Protein AF-A0A356NT60-F1 (afdb_monomer)

Sequence (152 aa):
HPDNYIPANPMQTPAHIVPEWYFLPFYAILRAVPDKLGGVLLMFSAILVLFILPWLDRSPIRSARFRPVFRIFFWLLFVDCIALGYLGAKPAEGIYVVLSRVTTAWYFMHFLIILPLLSVFETTKPLPKSISEPVLSARSHNAGVGQMAPAE

Solvent-accessible surface area (backbone atoms only — not comparable to full-atom values): 8899 Å² total; per-residue (Å²): 114,79,72,75,80,52,82,91,52,97,93,58,81,68,94,82,74,65,76,60,73,91,49,13,35,47,51,19,38,26,67,37,39,101,40,80,65,61,7,52,50,48,32,53,45,68,56,54,53,64,75,50,37,77,75,34,45,69,44,93,68,86,55,59,87,40,27,70,66,59,45,52,55,51,52,52,49,54,52,39,50,51,49,29,28,57,45,31,72,44,69,90,50,77,69,46,32,56,51,27,39,53,43,42,50,48,57,51,41,44,56,75,46,45,36,40,50,45,40,72,69,62,79,66,53,86,76,74,95,47,89,59,52,70,55,51,52,51,50,53,53,53,54,56,57,67,72,67,63,80,87,128

Foldseek 3Di:
DVCVVPDDDPVDDDPQDADDLVCQLLLLQLLLDPDNVNSVVLSVVLVVLVVCQVVQAPAPDPDCVFFVVLVVLVVVLVVLSVLSSVLSSDDCDDPSSVSSNVSSVSSCCSRNPVNNVSSPPTDTHDDDPDPCVVVVVVVVVVVVVVVPDDDD

pLDDT: mean 90.91, std 10.76, range [44.53, 98.44]

Nearest PDB structures (foldseek):
  8ugj-assembly1_3P  TM=9.730E-01  e=1.002E-09  Sus scrofa
  1ezv-assembly1_C-1  TM=9.252E-01  e=5.606E-10  Saccharomyces cerevisiae
  3cwb-assembly1_C  TM=9.853E-01  e=2.210E-09  Gallus gallus
  7r3v-assembly1_C  TM=9.704E-01  e=4.163E-09  Bos taurus
  7rja-assembly1_K  TM=9.154E-01  e=1.989E-09  Candida albicans SC5314

Structure (mmCIF, N/CA/C/O backbone):
data_AF-A0A356NT60-F1
#
_entry.id   AF-A0A356NT60-F1
#
loop_
_atom_site.group_PDB
_atom_site.id
_atom_site.type_symbol
_atom_site.label_atom_id
_atom_site.label_alt_id
_atom_site.label_comp_id
_atom_site.label_asym_id
_atom_site.label_entity_id
_atom_site.label_seq_id
_atom_site.pdbx_PDB_ins_code
_atom_site.Cartn_x
_atom_site.Cartn_y
_atom_site.Cartn_z
_atom_site.occupancy
_atom_site.B_iso_or_equiv
_atom_site.auth_seq_id
_atom_site.auth_comp_id
_atom_site.auth_asym_id
_atom_site.auth_atom_id
_atom_site.pdbx_PDB_model_num
ATOM 1 N N . HIS A 1 1 ? 20.390 -6.789 -5.438 1.00 81.06 1 HIS A N 1
ATOM 2 C CA . HIS A 1 1 ? 20.239 -6.847 -6.904 1.00 81.06 1 HIS A CA 1
ATOM 3 C C . HIS A 1 1 ? 21.580 -7.266 -7.502 1.00 81.06 1 HIS A C 1
ATOM 5 O O . HIS A 1 1 ? 22.549 -6.583 -7.186 1.00 81.06 1 HIS A O 1
ATOM 11 N N . PRO A 1 2 ? 21.686 -8.368 -8.274 1.00 90.81 2 PRO A N 1
ATOM 12 C CA . PRO A 1 2 ? 22.962 -8.826 -8.843 1.00 90.81 2 PRO A CA 1
ATOM 13 C C . PRO A 1 2 ? 23.668 -7.760 -9.689 1.00 90.81 2 PRO A C 1
ATOM 15 O O . PRO A 1 2 ? 24.877 -7.596 -9.574 1.00 90.81 2 PRO A O 1
ATOM 18 N N . ASP A 1 3 ? 22.901 -6.961 -10.435 1.00 89.31 3 ASP A N 1
ATOM 19 C CA . ASP A 1 3 ? 23.448 -5.872 -11.260 1.00 89.31 3 ASP A CA 1
ATOM 20 C C . ASP A 1 3 ? 24.209 -4.810 -10.451 1.00 89.31 3 ASP A C 1
ATOM 22 O O . ASP A 1 3 ? 25.040 -4.106 -11.010 1.00 89.31 3 ASP A O 1
ATOM 26 N N . ASN A 1 4 ? 23.998 -4.724 -9.131 1.00 93.69 4 ASN A N 1
ATOM 27 C CA . ASN A 1 4 ? 24.715 -3.778 -8.273 1.00 93.69 4 ASN A CA 1
ATOM 28 C C . ASN A 1 4 ? 26.149 -4.233 -7.921 1.00 93.69 4 ASN A C 1
ATOM 30 O O . ASN A 1 4 ? 26.869 -3.508 -7.242 1.00 93.69 4 ASN A O 1
ATOM 34 N N . TYR A 1 5 ? 26.565 -5.431 -8.356 1.00 93.62 5 TYR A N 1
ATOM 35 C CA . TYR A 1 5 ? 27.968 -5.872 -8.320 1.00 93.62 5 TYR A CA 1
ATOM 36 C C . TYR A 1 5 ? 28.763 -5.433 -9.563 1.00 93.62 5 TYR A C 1
ATOM 38 O O . TYR A 1 5 ? 29.973 -5.646 -9.620 1.00 93.62 5 TYR A O 1
ATOM 46 N N . ILE A 1 6 ? 28.104 -4.830 -10.556 1.00 93.00 6 ILE A N 1
ATOM 47 C CA . ILE A 1 6 ? 28.730 -4.285 -11.764 1.00 93.00 6 ILE A CA 1
ATOM 48 C C . ILE A 1 6 ? 28.949 -2.775 -11.550 1.00 93.00 6 ILE A C 1
ATOM 50 O O . ILE A 1 6 ? 28.048 -2.108 -11.038 1.00 93.00 6 ILE A O 1
ATOM 54 N N . PRO A 1 7 ? 30.112 -2.200 -11.921 1.00 95.50 7 PRO A N 1
ATOM 55 C CA . PRO A 1 7 ? 30.325 -0.755 -11.841 1.00 95.50 7 PRO A CA 1
ATOM 56 C C . PRO A 1 7 ? 29.285 0.040 -12.644 1.00 95.50 7 PRO A C 1
ATOM 58 O O . PRO A 1 7 ? 28.863 -0.377 -13.722 1.00 95.50 7 PRO A O 1
ATOM 61 N N . ALA A 1 8 ? 28.899 1.210 -12.133 1.00 94.81 8 ALA A N 1
ATOM 62 C CA . ALA A 1 8 ? 27.892 2.058 -12.764 1.00 94.81 8 ALA A CA 1
ATOM 63 C C . ALA A 1 8 ? 28.310 2.509 -14.176 1.00 94.81 8 ALA A C 1
ATOM 65 O O . ALA A 1 8 ? 29.432 2.970 -14.387 1.00 94.81 8 ALA A O 1
ATOM 66 N N . ASN A 1 9 ? 27.375 2.436 -15.128 1.00 95.94 9 ASN A N 1
ATOM 67 C CA . ASN A 1 9 ? 27.557 2.904 -16.500 1.00 95.94 9 ASN A CA 1
ATOM 68 C C . ASN A 1 9 ? 26.449 3.916 -16.862 1.00 95.94 9 ASN A C 1
ATOM 70 O O . ASN A 1 9 ? 25.293 3.517 -16.992 1.00 95.94 9 ASN A O 1
ATOM 74 N N . PRO A 1 10 ? 26.760 5.212 -17.060 1.00 96.19 10 PRO A N 1
ATOM 75 C CA . PRO A 1 10 ? 25.746 6.227 -17.359 1.00 96.19 10 PRO A CA 1
ATOM 76 C C . PRO A 1 10 ? 25.122 6.086 -18.757 1.00 96.19 10 PRO A C 1
ATOM 78 O O . PRO A 1 10 ? 24.070 6.665 -19.010 1.00 96.19 10 PRO A O 1
ATOM 81 N N . MET A 1 11 ? 25.747 5.325 -19.662 1.00 96.12 11 MET A N 1
ATOM 82 C CA . MET A 1 11 ? 25.277 5.131 -21.039 1.00 96.12 11 MET A CA 1
ATOM 83 C C . MET A 1 11 ? 24.436 3.858 -21.217 1.00 96.12 11 MET A C 1
ATOM 85 O O . MET A 1 11 ? 23.985 3.582 -22.328 1.00 96.12 11 MET A O 1
ATOM 89 N N . GLN A 1 12 ? 24.239 3.061 -20.161 1.00 94.69 12 GLN A N 1
ATOM 90 C CA . GLN A 1 12 ? 23.557 1.771 -20.252 1.00 94.69 12 GLN A CA 1
ATOM 91 C C . GLN A 1 12 ? 22.690 1.498 -19.022 1.00 94.69 12 GLN A C 1
ATOM 93 O O . GLN A 1 12 ? 23.178 1.448 -17.897 1.00 94.69 12 GLN A O 1
ATOM 98 N N . THR A 1 13 ? 21.401 1.242 -19.246 1.00 92.44 13 THR A N 1
ATOM 99 C CA . THR A 1 13 ? 20.487 0.760 -18.203 1.00 92.44 13 THR A CA 1
ATOM 100 C C . THR A 1 13 ? 20.368 -0.765 -18.285 1.00 92.44 13 THR A C 1
ATOM 102 O O . THR A 1 13 ? 20.108 -1.280 -19.376 1.00 92.44 13 THR A O 1
ATOM 105 N N . PRO A 1 14 ? 20.543 -1.511 -17.178 1.00 91.69 14 PRO A N 1
ATOM 106 C CA . PRO A 1 14 ? 20.330 -2.956 -17.173 1.00 91.69 14 PRO A CA 1
ATOM 107 C C . PRO A 1 14 ? 18.890 -3.339 -17.546 1.00 91.69 14 PRO A C 1
ATOM 109 O O . PRO A 1 14 ? 17.936 -2.679 -17.136 1.00 91.69 14 PRO A O 1
ATOM 112 N N . ALA A 1 15 ? 18.720 -4.432 -18.295 1.00 88.88 15 ALA A N 1
ATOM 113 C CA . ALA A 1 15 ? 17.407 -4.868 -18.786 1.00 88.88 15 ALA A CA 1
ATOM 114 C C . ALA A 1 15 ? 16.457 -5.343 -17.669 1.00 88.88 15 ALA A C 1
ATOM 116 O O . ALA A 1 15 ? 15.242 -5.216 -17.793 1.00 88.88 15 ALA A O 1
ATOM 117 N N . HIS A 1 16 ? 17.003 -5.875 -16.573 1.00 87.00 16 HIS A N 1
ATOM 118 C CA . HIS A 1 16 ? 16.242 -6.374 -15.425 1.00 87.00 16 HIS A CA 1
ATOM 119 C C . HIS A 1 16 ? 16.303 -5.418 -14.232 1.00 87.00 16 HIS A C 1
ATOM 121 O O . HIS A 1 16 ? 16.288 -5.871 -13.093 1.00 87.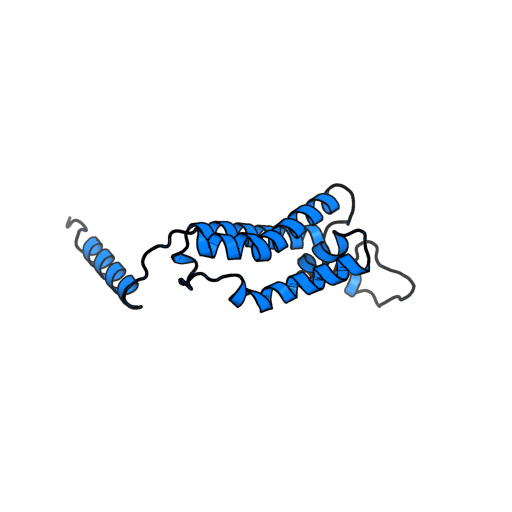00 16 HIS A O 1
ATOM 127 N N . ILE A 1 17 ? 16.380 -4.107 -14.483 1.00 90.38 17 ILE A N 1
ATOM 128 C CA . ILE A 1 17 ? 16.425 -3.101 -13.421 1.00 90.38 17 ILE A CA 1
ATOM 129 C C . ILE A 1 17 ? 15.164 -3.164 -12.549 1.00 90.38 17 ILE A C 1
ATOM 131 O O . ILE A 1 17 ? 14.041 -2.960 -13.016 1.00 90.38 17 ILE A O 1
ATOM 135 N N . VAL A 1 18 ? 15.354 -3.440 -11.261 1.00 92.00 18 VAL A N 1
ATOM 136 C CA . VAL A 1 18 ? 14.284 -3.455 -10.260 1.00 92.00 18 VAL A CA 1
ATOM 137 C C . VAL A 1 18 ? 14.748 -2.677 -9.024 1.00 92.00 18 VAL A C 1
ATOM 139 O O . VAL A 1 18 ? 15.896 -2.837 -8.604 1.00 92.00 18 VAL A O 1
ATOM 142 N N . PRO A 1 19 ? 13.886 -1.847 -8.413 1.00 94.75 19 PRO A N 1
ATOM 143 C CA . PRO A 1 19 ? 14.195 -1.208 -7.137 1.00 94.75 19 PRO A CA 1
ATOM 144 C C . PRO A 1 19 ? 14.422 -2.215 -6.004 1.00 94.75 19 PRO A C 1
ATOM 146 O O . PRO A 1 19 ? 14.095 -3.402 -6.102 1.00 94.75 19 PRO A O 1
ATOM 149 N N . GLU A 1 20 ? 14.911 -1.735 -4.869 1.00 96.00 20 GLU A N 1
ATOM 150 C CA . GLU A 1 20 ? 14.925 -2.524 -3.646 1.00 96.00 20 GLU A CA 1
ATOM 151 C C . GLU A 1 20 ? 13.505 -2.917 -3.219 1.00 96.00 20 GLU A C 1
ATOM 153 O O . GLU A 1 20 ? 12.529 -2.192 -3.421 1.00 96.00 20 GLU A O 1
ATOM 158 N N . TRP A 1 21 ? 13.387 -4.091 -2.597 1.00 95.62 21 TRP A N 1
ATOM 159 C CA . TRP A 1 21 ? 12.100 -4.746 -2.358 1.00 95.62 21 TRP A CA 1
ATOM 160 C C . TRP A 1 21 ? 11.111 -3.899 -1.541 1.00 95.62 21 TRP A C 1
ATOM 162 O O . TRP A 1 21 ? 9.907 -3.950 -1.784 1.00 95.62 21 TRP A O 1
ATOM 172 N N . TYR A 1 22 ? 11.607 -3.088 -0.604 1.00 95.56 22 TYR A N 1
ATOM 173 C CA . TYR A 1 22 ? 10.794 -2.208 0.241 1.00 95.56 22 TYR A CA 1
ATOM 174 C C . TYR A 1 22 ? 10.261 -0.973 -0.503 1.00 95.56 22 TYR A C 1
ATOM 176 O O . TYR A 1 22 ? 9.321 -0.337 -0.029 1.00 95.56 22 TYR A O 1
ATOM 184 N N . PHE A 1 23 ? 10.808 -0.647 -1.678 1.00 96.81 23 PHE A N 1
ATOM 185 C CA . PHE A 1 23 ? 10.28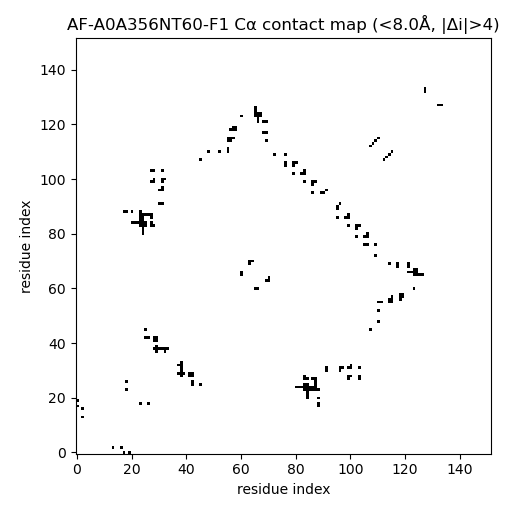7 0.402 -2.557 1.00 96.81 23 PHE A CA 1
ATOM 186 C C . PHE A 1 23 ? 9.311 -0.121 -3.614 1.00 96.81 23 PHE A C 1
ATOM 188 O O . PHE A 1 23 ? 8.595 0.676 -4.225 1.00 96.81 23 PHE A O 1
ATOM 195 N N . LEU A 1 24 ? 9.219 -1.441 -3.808 1.00 97.06 24 LEU A N 1
ATOM 196 C CA . LEU A 1 24 ? 8.381 -2.032 -4.853 1.00 97.06 24 LEU A CA 1
ATOM 197 C C . LEU A 1 24 ? 6.896 -1.652 -4.779 1.00 97.06 24 LEU A C 1
ATOM 199 O O . LEU A 1 24 ? 6.345 -1.354 -5.838 1.00 97.06 24 LEU A O 1
ATOM 203 N N . PRO A 1 25 ? 6.232 -1.605 -3.603 1.00 97.69 25 PRO A N 1
ATOM 204 C CA . PRO A 1 25 ? 4.817 -1.240 -3.557 1.00 97.69 25 PRO A CA 1
ATOM 205 C C . PRO A 1 25 ? 4.555 0.173 -4.096 1.00 97.69 25 PRO A C 1
ATOM 207 O O . PRO A 1 25 ? 3.640 0.385 -4.888 1.00 97.69 25 PRO A O 1
ATOM 210 N N . PHE A 1 26 ? 5.406 1.134 -3.734 1.00 97.56 26 PHE A N 1
ATOM 211 C CA . PHE A 1 26 ? 5.304 2.520 -4.194 1.00 97.56 26 PHE A CA 1
ATOM 212 C C . PHE A 1 26 ? 5.696 2.661 -5.667 1.00 97.56 26 PHE A C 1
ATOM 214 O O . PHE A 1 26 ? 5.052 3.396 -6.415 1.00 97.56 26 PHE A O 1
ATOM 221 N N . TYR A 1 27 ? 6.704 1.906 -6.108 1.00 96.94 27 TYR A N 1
ATOM 222 C CA . TYR A 1 27 ? 7.085 1.831 -7.515 1.00 96.94 27 TYR A CA 1
ATOM 223 C C . TYR A 1 27 ? 5.958 1.257 -8.393 1.00 96.94 27 TYR A C 1
ATOM 225 O O . TYR A 1 27 ? 5.725 1.752 -9.497 1.00 96.94 27 TYR A O 1
ATOM 233 N N . ALA A 1 28 ? 5.208 0.267 -7.895 1.00 97.38 28 ALA A N 1
ATOM 234 C CA . ALA A 1 28 ? 4.031 -0.266 -8.577 1.00 97.38 28 ALA A CA 1
ATOM 235 C C . ALA A 1 28 ? 2.931 0.794 -8.743 1.00 97.38 28 ALA A C 1
ATOM 237 O O . ALA A 1 28 ? 2.365 0.906 -9.830 1.00 97.38 28 ALA A O 1
ATOM 238 N N . ILE A 1 29 ? 2.674 1.600 -7.705 1.00 97.62 29 ILE A N 1
ATOM 239 C CA . ILE A 1 29 ? 1.717 2.721 -7.745 1.00 97.62 29 ILE A CA 1
ATOM 240 C C . ILE A 1 29 ? 2.162 3.788 -8.757 1.00 97.62 29 ILE A C 1
ATOM 242 O O . ILE A 1 29 ? 1.360 4.220 -9.585 1.00 97.62 29 ILE A O 1
ATOM 246 N N . LEU A 1 30 ? 3.444 4.173 -8.736 1.00 97.12 30 LEU A N 1
ATOM 247 C CA . LEU A 1 30 ? 4.026 5.169 -9.645 1.00 97.12 30 LEU A CA 1
ATOM 248 C C . LEU A 1 30 ? 3.770 4.816 -11.115 1.00 97.12 30 LEU A C 1
ATOM 250 O O . LEU A 1 30 ? 3.302 5.647 -11.890 1.00 97.12 30 LEU A O 1
ATOM 254 N N . ARG A 1 31 ? 4.075 3.574 -11.497 1.00 94.81 31 ARG A N 1
ATOM 255 C CA . ARG A 1 31 ? 3.998 3.110 -12.890 1.00 94.81 31 ARG A CA 1
ATOM 256 C C . ARG A 1 31 ? 2.612 2.602 -13.304 1.00 94.81 31 ARG A C 1
ATOM 258 O O . ARG A 1 31 ? 2.407 2.274 -14.470 1.00 94.81 31 ARG A O 1
ATOM 265 N N . ALA A 1 32 ? 1.667 2.492 -12.367 1.00 94.56 32 ALA A N 1
ATOM 266 C CA . ALA A 1 32 ? 0.293 2.101 -12.678 1.00 94.56 32 ALA A CA 1
ATOM 267 C C . ALA A 1 32 ? -0.414 3.164 -13.539 1.00 94.56 32 ALA A C 1
ATOM 269 O O . ALA A 1 32 ? -1.302 2.834 -14.333 1.00 94.56 32 ALA A O 1
ATOM 270 N N . VAL A 1 33 ? -0.013 4.431 -13.409 1.00 93.56 33 VAL A N 1
ATOM 271 C CA . VAL A 1 33 ? -0.611 5.563 -14.121 1.00 93.56 33 VAL A CA 1
ATOM 272 C C . VAL A 1 33 ? 0.230 5.936 -15.343 1.00 93.56 33 VAL A C 1
ATOM 274 O O . VAL A 1 33 ? 1.425 6.184 -15.203 1.00 93.56 33 VAL A O 1
ATOM 277 N N . PRO A 1 34 ? -0.368 6.024 -16.546 1.00 93.00 34 PRO A N 1
ATOM 278 C CA . PRO A 1 34 ? 0.331 6.417 -17.768 1.00 93.00 34 PRO A CA 1
ATOM 279 C C . PRO A 1 34 ? 0.499 7.948 -17.865 1.00 93.00 34 PRO A C 1
ATOM 281 O O . PRO A 1 34 ? 0.300 8.528 -18.926 1.00 93.00 34 PRO A O 1
ATOM 284 N N . ASP A 1 35 ? 0.820 8.608 -16.752 1.00 96.00 35 ASP A N 1
ATOM 285 C CA . ASP A 1 35 ? 1.098 10.043 -16.676 1.00 96.00 35 ASP A CA 1
ATOM 286 C C . ASP A 1 35 ? 2.256 10.295 -15.708 1.00 96.00 35 ASP A C 1
ATOM 288 O O . ASP A 1 35 ? 2.284 9.764 -14.593 1.00 96.00 35 ASP A O 1
ATOM 292 N N . LYS A 1 36 ? 3.213 11.125 -16.134 1.00 91.94 36 LYS A N 1
ATOM 293 C CA . LYS A 1 36 ? 4.453 11.351 -15.385 1.00 91.94 36 LYS A CA 1
ATOM 294 C C . LYS A 1 36 ? 4.185 12.050 -14.054 1.00 91.94 36 LYS A C 1
ATOM 296 O O . LYS A 1 36 ? 4.753 11.655 -13.040 1.00 91.94 36 LYS A O 1
ATOM 301 N N . LEU A 1 37 ? 3.348 13.088 -14.054 1.00 96.56 37 LEU A N 1
ATOM 302 C CA . LEU A 1 37 ? 3.060 13.856 -12.844 1.00 96.56 37 LEU A CA 1
ATOM 303 C C . LEU A 1 37 ? 2.110 13.085 -11.921 1.00 96.56 37 LEU A C 1
ATOM 305 O O . LEU A 1 37 ? 2.363 12.985 -10.724 1.00 96.56 37 LEU A O 1
ATOM 309 N N . GLY A 1 38 ? 1.054 12.496 -12.476 1.00 97.06 38 GLY A N 1
ATOM 310 C CA . GLY A 1 38 ? 0.037 11.735 -11.761 1.00 97.06 38 GLY A CA 1
ATOM 311 C C . GLY A 1 38 ? 0.608 10.518 -11.041 1.00 97.06 38 GLY A C 1
ATOM 312 O O . GLY A 1 38 ? 0.283 10.301 -9.875 1.00 97.06 38 GLY A O 1
ATOM 313 N N . GLY A 1 39 ? 1.518 9.776 -11.679 1.00 96.75 39 GLY A N 1
ATOM 314 C CA . GLY A 1 39 ? 2.228 8.680 -11.020 1.00 96.75 39 GLY A CA 1
ATOM 315 C C . GLY A 1 39 ? 3.037 9.156 -9.809 1.00 96.75 39 GLY A C 1
ATOM 316 O O . GLY A 1 39 ? 2.962 8.555 -8.737 1.00 96.75 39 GLY A O 1
ATOM 317 N N . VAL A 1 40 ? 3.780 10.262 -9.951 1.00 97.62 40 VAL A N 1
ATOM 318 C CA . VAL A 1 40 ? 4.577 10.841 -8.855 1.00 97.62 40 VAL A CA 1
ATOM 319 C C . VAL A 1 40 ? 3.673 11.298 -7.714 1.00 97.62 40 VAL A C 1
ATOM 321 O O . VAL A 1 40 ? 3.933 10.960 -6.559 1.00 97.62 40 VAL A O 1
ATOM 324 N N . LEU A 1 41 ? 2.590 12.012 -8.028 1.00 98.19 41 LEU A N 1
ATOM 325 C CA . LEU A 1 41 ? 1.621 12.458 -7.031 1.00 98.19 41 LEU A CA 1
ATOM 326 C C . LEU A 1 41 ? 1.033 11.272 -6.267 1.00 98.19 41 LEU A C 1
ATOM 328 O O . LEU A 1 41 ? 1.078 11.286 -5.042 1.00 98.19 41 LEU A O 1
ATOM 332 N N . LEU A 1 42 ? 0.573 10.218 -6.948 1.00 97.81 42 LEU A N 1
ATOM 333 C CA . LEU A 1 42 ? 0.032 9.033 -6.275 1.00 97.81 42 LEU A CA 1
ATOM 334 C C . LEU A 1 42 ? 1.071 8.309 -5.421 1.00 97.81 42 LEU A C 1
ATOM 336 O O . LEU A 1 42 ? 0.756 7.903 -4.306 1.00 97.81 42 LEU A O 1
ATOM 340 N N . MET A 1 43 ? 2.305 8.167 -5.901 1.00 97.75 43 MET A N 1
ATOM 341 C CA . MET A 1 43 ? 3.375 7.534 -5.131 1.00 97.75 43 MET A CA 1
ATOM 342 C C . MET A 1 43 ? 3.612 8.266 -3.801 1.00 97.75 43 MET A C 1
ATOM 344 O O . MET A 1 43 ? 3.645 7.634 -2.746 1.00 97.75 43 MET A O 1
ATOM 348 N N . PHE A 1 44 ? 3.718 9.599 -3.828 1.00 97.88 44 PHE A N 1
ATOM 349 C CA . PHE A 1 44 ? 3.861 10.392 -2.604 1.00 97.88 44 PHE A CA 1
ATOM 350 C C . PHE A 1 44 ? 2.579 10.390 -1.765 1.00 97.88 44 PHE A C 1
ATOM 352 O O . PHE A 1 44 ? 2.646 10.230 -0.546 1.00 97.88 44 PHE A O 1
ATOM 359 N N . SER A 1 45 ? 1.405 10.501 -2.391 1.00 97.81 45 SER A N 1
ATOM 360 C CA . SER A 1 45 ? 0.112 10.421 -1.706 1.00 97.81 45 SER A CA 1
ATOM 361 C C . SER A 1 45 ? -0.079 9.096 -0.971 1.00 97.81 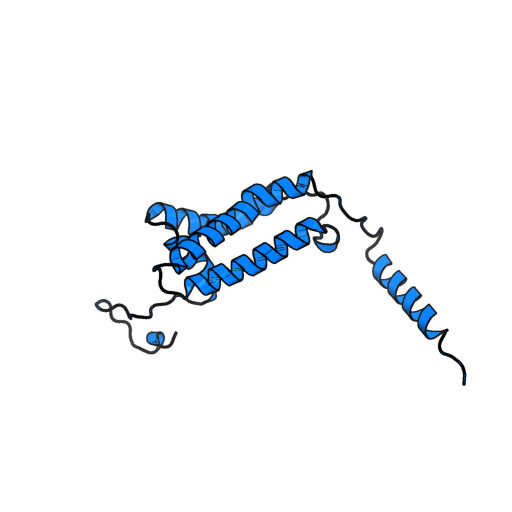45 SER A C 1
ATOM 363 O O . SER A 1 45 ? -0.685 9.089 0.098 1.00 97.81 45 SER A O 1
ATOM 365 N N . ALA A 1 46 ? 0.474 7.993 -1.480 1.00 97.44 46 ALA A N 1
ATOM 366 C CA . ALA A 1 46 ? 0.392 6.688 -0.833 1.00 97.44 46 ALA A CA 1
ATOM 367 C C . ALA A 1 46 ? 1.103 6.656 0.529 1.00 97.44 46 ALA A C 1
ATOM 369 O O . ALA A 1 46 ? 0.705 5.893 1.406 1.00 97.44 46 ALA A O 1
ATOM 370 N N . ILE A 1 47 ? 2.114 7.504 0.727 1.00 96.94 47 ILE A N 1
ATOM 371 C CA . ILE A 1 47 ? 2.772 7.703 2.023 1.00 96.94 47 ILE A CA 1
ATOM 372 C C . ILE A 1 47 ? 2.034 8.783 2.822 1.00 96.94 47 ILE A C 1
ATOM 374 O O . ILE A 1 47 ? 1.754 8.597 4.005 1.00 96.94 47 ILE A O 1
ATOM 378 N N . LEU A 1 48 ? 1.667 9.898 2.179 1.00 97.56 48 LEU A N 1
ATOM 379 C CA . LEU A 1 48 ? 0.987 11.020 2.836 1.00 97.56 48 LEU A CA 1
ATOM 380 C C . LEU A 1 48 ? -0.345 10.618 3.481 1.00 97.56 48 LEU A C 1
ATOM 382 O O . LEU A 1 48 ? -0.683 11.127 4.550 1.00 97.56 48 LEU A O 1
ATOM 386 N N . VAL A 1 49 ? -1.071 9.668 2.882 1.00 97.31 49 VAL A N 1
ATOM 387 C CA . VAL A 1 49 ? -2.341 9.169 3.428 1.00 97.31 49 VAL A CA 1
ATOM 388 C C . VAL A 1 49 ? -2.174 8.563 4.828 1.00 97.31 49 VAL A C 1
ATOM 390 O O . VAL A 1 49 ? -3.077 8.667 5.656 1.00 97.31 49 VAL A O 1
ATOM 393 N N . LEU A 1 50 ? -0.997 8.007 5.138 1.00 95.62 50 LEU A N 1
ATOM 394 C CA . LEU A 1 50 ? -0.703 7.436 6.452 1.00 95.62 50 LEU A CA 1
ATOM 395 C C . LEU A 1 50 ? -0.605 8.509 7.540 1.00 95.62 50 LEU A C 1
ATOM 397 O O . LEU A 1 50 ? -0.954 8.248 8.688 1.00 95.62 50 LEU A O 1
ATOM 401 N N . PHE A 1 51 ? -0.184 9.727 7.193 1.00 96.50 51 PHE A N 1
ATOM 402 C CA . PHE A 1 51 ? -0.128 10.828 8.154 1.00 96.50 51 PHE A CA 1
ATOM 403 C C . PHE A 1 51 ? -1.515 11.350 8.505 1.00 96.50 51 PHE A C 1
ATOM 405 O O . PHE A 1 51 ? -1.717 11.771 9.635 1.00 96.50 51 PHE A O 1
ATOM 412 N N . ILE A 1 52 ? -2.478 11.284 7.582 1.00 95.75 52 ILE A N 1
ATOM 413 C CA . ILE A 1 52 ? -3.856 11.734 7.832 1.00 95.75 52 ILE A CA 1
ATOM 414 C C . ILE A 1 52 ? -4.764 10.633 8.405 1.00 95.75 52 ILE A C 1
ATOM 416 O O . ILE A 1 52 ? -5.932 10.893 8.698 1.00 95.75 52 ILE A O 1
ATOM 420 N N . LEU A 1 53 ? -4.238 9.423 8.625 1.00 93.94 53 LEU A N 1
ATOM 421 C CA . LEU A 1 53 ? -4.971 8.293 9.208 1.00 93.94 53 LEU A CA 1
ATOM 422 C C . LEU A 1 53 ? -5.761 8.629 10.484 1.00 93.94 53 LEU A C 1
ATOM 424 O O . LEU A 1 53 ? -6.928 8.233 10.546 1.00 93.94 53 LEU A O 1
ATOM 428 N N . PRO A 1 54 ? -5.211 9.373 11.470 1.00 92.56 54 PRO A N 1
ATOM 429 C CA . PRO A 1 54 ? -5.942 9.704 12.696 1.00 92.56 54 PRO A CA 1
ATOM 430 C C . PRO A 1 54 ? -7.242 10.490 12.471 1.00 92.56 54 PRO A C 1
ATOM 432 O O . PRO A 1 54 ? -8.110 10.492 13.337 1.00 92.56 54 PRO A O 1
ATOM 435 N N . TRP A 1 55 ? -7.386 11.163 11.325 1.00 94.38 55 TRP A N 1
ATOM 436 C CA . TRP A 1 55 ? -8.591 11.916 10.961 1.00 94.38 55 TRP A CA 1
ATOM 437 C C . TRP A 1 55 ? -9.562 11.117 10.083 1.00 94.38 55 TRP A C 1
ATOM 439 O O . TRP A 1 55 ? -10.753 11.450 10.025 1.00 94.38 55 TRP A O 1
ATOM 449 N N . LEU A 1 56 ? -9.055 10.084 9.400 1.00 94.31 56 LEU A N 1
ATOM 450 C CA . LEU A 1 56 ? -9.839 9.185 8.555 1.00 94.31 56 LEU A CA 1
ATOM 451 C C . LEU A 1 56 ? -10.569 8.129 9.392 1.00 94.31 56 LEU A C 1
ATOM 453 O O . LEU A 1 56 ? -11.760 7.913 9.182 1.00 94.31 56 LEU A O 1
ATOM 457 N N . ASP A 1 57 ? -9.898 7.510 10.366 1.00 94.25 57 ASP A N 1
ATOM 458 C CA . ASP A 1 57 ? -10.531 6.546 11.271 1.00 94.25 57 ASP A CA 1
ATOM 459 C C . ASP A 1 57 ? -11.056 7.240 12.532 1.00 94.25 57 ASP A C 1
ATOM 461 O O . ASP A 1 57 ? -10.306 7.558 13.453 1.00 94.25 57 ASP A O 1
ATOM 465 N N . ARG A 1 58 ? -12.371 7.468 12.578 1.00 90.19 58 ARG A N 1
ATOM 466 C CA . ARG A 1 58 ? -13.042 8.146 13.700 1.00 90.19 58 ARG A CA 1
ATOM 467 C C . ARG A 1 58 ? -13.634 7.180 14.726 1.00 90.19 58 ARG A C 1
ATOM 469 O O . ARG A 1 58 ? -14.436 7.594 15.562 1.00 90.19 58 ARG A O 1
ATOM 476 N N . SER A 1 59 ? -13.277 5.897 14.664 1.00 90.94 59 SER A N 1
ATOM 477 C CA . SER A 1 59 ? -13.836 4.897 15.570 1.00 90.94 59 SER A CA 1
ATOM 478 C C . SER A 1 59 ? -13.419 5.173 17.020 1.00 90.94 59 SER A C 1
ATOM 480 O O . SER A 1 59 ? -12.232 5.376 17.289 1.00 90.94 59 SER A O 1
ATOM 482 N N . PRO A 1 60 ? -14.349 5.116 17.994 1.00 88.38 60 PRO A N 1
ATOM 483 C CA . PRO A 1 60 ? -14.008 5.282 19.407 1.00 88.38 60 PRO A CA 1
ATOM 484 C C . PRO A 1 60 ? -13.138 4.130 19.938 1.00 88.38 60 PRO A C 1
ATOM 486 O O . PRO A 1 60 ? -12.484 4.265 20.975 1.00 88.38 60 PRO A O 1
ATOM 489 N N . ILE A 1 61 ? -13.106 2.988 19.239 1.00 91.88 61 ILE A N 1
ATOM 490 C CA . ILE A 1 61 ? -12.338 1.814 19.646 1.00 91.88 61 ILE A CA 1
ATOM 491 C C . ILE A 1 61 ? -10.985 1.774 18.944 1.00 91.88 61 ILE A C 1
ATOM 493 O O . ILE A 1 61 ? -10.882 1.487 17.753 1.00 91.88 61 ILE A O 1
ATOM 497 N N . ARG A 1 62 ? -9.926 1.939 19.741 1.00 89.44 62 ARG A N 1
ATOM 498 C CA . ARG A 1 62 ? -8.536 1.955 19.261 1.00 89.44 62 ARG A CA 1
ATOM 499 C C . ARG A 1 62 ? -8.023 0.596 18.786 1.00 89.44 62 ARG A C 1
ATOM 501 O O . ARG A 1 62 ? -7.204 0.529 17.881 1.00 89.44 62 ARG A O 1
ATOM 508 N N . SER A 1 63 ? -8.447 -0.499 19.417 1.00 91.50 63 SER A N 1
ATOM 509 C CA . SER A 1 63 ? -7.916 -1.826 19.092 1.00 91.50 63 SER A CA 1
ATOM 510 C C . SER A 1 63 ? -8.753 -2.525 18.023 1.00 91.50 63 SER A C 1
ATOM 512 O O . SER A 1 63 ? -9.930 -2.826 18.229 1.00 91.50 63 SER A O 1
ATOM 514 N N . ALA A 1 64 ? -8.096 -2.900 16.923 1.00 92.38 64 ALA A N 1
ATOM 515 C CA . ALA A 1 64 ? -8.669 -3.705 15.844 1.00 92.38 64 ALA A CA 1
ATOM 516 C C . ALA A 1 64 ? -9.217 -5.069 16.312 1.00 92.38 64 ALA A C 1
ATOM 518 O O . ALA A 1 64 ? -10.050 -5.674 15.642 1.00 92.38 64 ALA A O 1
ATOM 519 N N . ARG A 1 65 ? -8.794 -5.569 17.485 1.00 90.50 65 ARG A N 1
ATOM 520 C CA . ARG A 1 65 ? -9.277 -6.844 18.044 1.00 90.50 65 ARG A CA 1
ATOM 521 C C . ARG A 1 65 ? -10.781 -6.827 18.335 1.00 90.50 65 ARG A C 1
ATOM 523 O O . ARG A 1 65 ? -11.435 -7.864 18.212 1.00 90.50 65 ARG A O 1
ATOM 530 N N . PHE A 1 66 ? -11.319 -5.668 18.705 1.00 92.31 66 PHE A N 1
ATOM 531 C CA . PHE A 1 66 ? -12.733 -5.485 19.047 1.00 92.31 66 PHE A CA 1
ATOM 532 C C . PHE A 1 66 ? -13.560 -4.931 17.876 1.00 92.31 66 PHE A C 1
ATOM 534 O O . PHE A 1 66 ? -14.745 -4.648 18.039 1.00 92.31 66 PHE A O 1
ATOM 541 N N . ARG A 1 67 ? -12.947 -4.823 16.691 1.00 94.81 67 ARG A N 1
ATOM 542 C CA . ARG A 1 67 ? -13.545 -4.327 15.450 1.00 94.81 67 ARG A CA 1
ATOM 543 C C . ARG A 1 67 ? -13.554 -5.443 14.390 1.00 94.81 67 ARG A C 1
ATOM 545 O O . ARG A 1 67 ? -12.575 -5.613 13.656 1.00 94.81 67 ARG A O 1
ATOM 552 N N . PRO A 1 68 ? -14.587 -6.309 14.381 1.00 93.31 68 PRO A N 1
ATOM 553 C CA . PR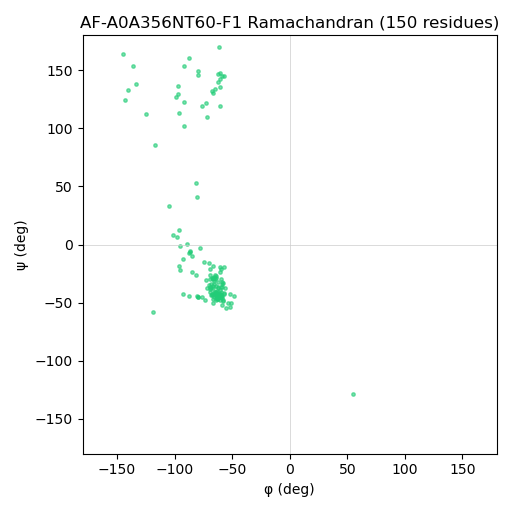O A 1 68 ? -14.585 -7.532 13.578 1.00 93.31 68 PRO A CA 1
ATOM 554 C C . PRO A 1 68 ? -14.541 -7.278 12.066 1.00 93.31 68 PRO A C 1
ATOM 556 O O . PRO A 1 68 ? -13.884 -8.045 11.362 1.00 93.31 68 PRO A O 1
ATOM 559 N N . VAL A 1 69 ? -15.202 -6.226 11.581 1.00 94.25 69 VAL A N 1
ATOM 560 C CA . VAL A 1 69 ? -15.264 -5.872 10.157 1.00 94.25 69 VAL A CA 1
ATOM 561 C C . VAL A 1 69 ? -13.979 -5.161 9.744 1.00 94.25 69 VAL A C 1
ATOM 563 O O . VAL A 1 69 ? -13.367 -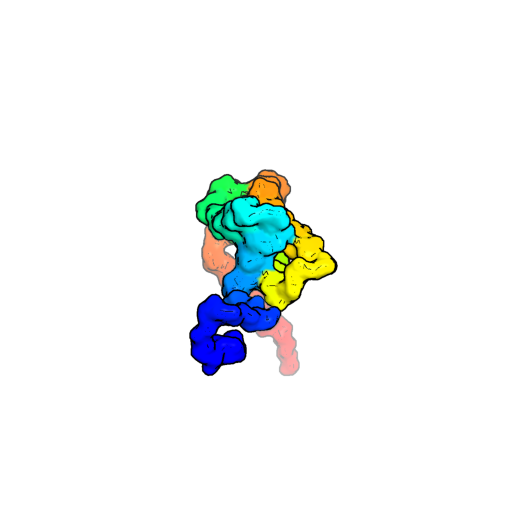5.549 8.749 1.00 94.25 69 VAL A O 1
ATOM 566 N N . PHE A 1 70 ? -13.498 -4.205 10.546 1.00 95.06 70 PHE A N 1
ATOM 567 C CA . PHE A 1 70 ? -12.202 -3.554 10.326 1.00 95.06 70 PHE A CA 1
ATOM 568 C C . PHE A 1 70 ? -11.080 -4.578 10.162 1.00 95.06 70 PHE A C 1
ATOM 570 O O . PHE A 1 70 ? -10.253 -4.457 9.263 1.00 95.06 70 PHE A O 1
ATOM 577 N N . ARG A 1 71 ? -11.074 -5.629 10.992 1.00 94.12 71 ARG A N 1
ATOM 578 C CA . ARG A 1 71 ? -10.062 -6.688 10.923 1.00 94.12 71 ARG A CA 1
ATOM 579 C C . ARG A 1 71 ? -10.025 -7.380 9.557 1.00 94.12 71 ARG A C 1
ATOM 581 O O . ARG A 1 71 ? -8.940 -7.727 9.104 1.00 94.12 71 ARG A O 1
ATOM 588 N N . ILE A 1 72 ? -11.171 -7.578 8.903 1.00 95.50 72 ILE A N 1
ATOM 589 C CA . ILE A 1 72 ? -11.233 -8.176 7.559 1.00 95.50 72 ILE A CA 1
ATOM 590 C C . ILE A 1 72 ? -10.585 -7.231 6.544 1.00 95.50 72 ILE A C 1
ATOM 592 O O . ILE A 1 72 ? -9.685 -7.641 5.816 1.00 95.50 72 ILE A O 1
ATOM 596 N N . PHE A 1 73 ? -10.980 -5.956 6.538 1.00 96.00 73 PHE A N 1
ATOM 597 C CA . PHE A 1 73 ? -10.427 -4.965 5.610 1.00 96.00 73 PHE A CA 1
ATOM 598 C C . PHE A 1 73 ? -8.945 -4.674 5.848 1.00 96.00 73 PHE A C 1
ATOM 600 O O . PHE A 1 73 ? -8.222 -4.416 4.891 1.00 96.00 73 PHE A O 1
ATOM 607 N N . PHE A 1 74 ? -8.475 -4.766 7.091 1.00 95.81 74 PHE A N 1
ATOM 608 C CA . PHE A 1 74 ? -7.053 -4.706 7.415 1.00 95.81 74 PHE A CA 1
ATOM 609 C C . PHE A 1 74 ? -6.276 -5.863 6.773 1.00 95.81 74 PHE A C 1
ATOM 611 O O . PHE A 1 74 ? -5.232 -5.639 6.167 1.00 95.81 74 PHE A O 1
ATOM 618 N N . TRP A 1 75 ? -6.786 -7.097 6.853 1.00 97.25 75 TRP A N 1
ATOM 619 C CA . TRP A 1 75 ? -6.141 -8.235 6.190 1.00 97.25 75 TRP A CA 1
ATOM 620 C C . TRP A 1 75 ? -6.185 -8.122 4.665 1.00 97.25 75 TRP A C 1
ATOM 622 O O . TRP A 1 75 ? -5.209 -8.477 4.010 1.00 97.25 75 TRP A O 1
ATOM 632 N N . LEU A 1 76 ? -7.266 -7.576 4.100 1.00 97.69 76 LEU A N 1
ATOM 633 C CA . LEU A 1 76 ? -7.323 -7.268 2.670 1.00 97.69 76 LEU A CA 1
ATOM 634 C C . LEU A 1 76 ? -6.280 -6.215 2.275 1.00 97.69 76 LEU A C 1
ATOM 636 O O . LEU A 1 76 ? -5.599 -6.405 1.274 1.00 97.69 76 LEU A O 1
ATOM 640 N N . LEU A 1 77 ? -6.105 -5.149 3.065 1.00 97.69 77 LEU A N 1
ATOM 641 C CA . LEU A 1 77 ? -5.030 -4.171 2.854 1.00 97.69 77 LEU A CA 1
ATOM 642 C C . LEU A 1 77 ? -3.648 -4.837 2.937 1.00 97.69 77 LEU A C 1
ATOM 644 O O . LEU A 1 77 ? -2.785 -4.566 2.113 1.00 97.69 77 LEU A O 1
ATOM 648 N N . PHE A 1 78 ? -3.428 -5.724 3.909 1.00 98.00 78 PHE A N 1
ATOM 649 C CA . PHE A 1 78 ? -2.155 -6.432 4.046 1.00 98.00 78 PHE A CA 1
ATOM 650 C C . PHE A 1 78 ? -1.831 -7.280 2.806 1.00 98.00 78 PHE A C 1
ATOM 652 O O . PHE A 1 78 ? -0.712 -7.225 2.293 1.00 98.00 78 PHE A O 1
ATOM 659 N N . VAL A 1 79 ? -2.817 -8.024 2.295 1.00 98.38 79 VAL A N 1
ATOM 660 C CA . VAL A 1 79 ? -2.677 -8.794 1.050 1.00 98.38 79 VAL A CA 1
ATOM 661 C C . VAL A 1 79 ? -2.429 -7.868 -0.142 1.00 98.38 79 VAL A C 1
ATOM 663 O O . VAL A 1 79 ? -1.578 -8.173 -0.974 1.00 98.38 79 VAL A O 1
ATOM 666 N N . ASP A 1 80 ? -3.108 -6.724 -0.205 1.00 98.19 80 ASP A N 1
ATOM 667 C CA . ASP A 1 80 ? -2.917 -5.729 -1.261 1.00 98.19 80 ASP A CA 1
ATOM 668 C C . ASP A 1 80 ? -1.505 -5.118 -1.253 1.00 98.19 80 ASP A C 1
ATOM 670 O O . ASP A 1 80 ? -0.869 -5.029 -2.301 1.00 98.19 80 ASP A O 1
ATOM 674 N N . CYS A 1 81 ? -0.942 -4.810 -0.081 1.00 97.94 81 CYS A N 1
ATOM 675 C CA . CYS A 1 81 ? 0.447 -4.356 0.046 1.00 97.94 81 CYS A CA 1
ATOM 676 C C . CYS A 1 81 ? 1.448 -5.396 -0.488 1.00 97.94 81 CYS A C 1
ATOM 678 O O . CYS A 1 81 ? 2.413 -5.040 -1.172 1.00 97.94 81 CYS A O 1
ATOM 680 N N . ILE A 1 82 ? 1.216 -6.686 -0.212 1.00 98.19 82 ILE A N 1
ATOM 681 C CA . ILE A 1 82 ? 2.030 -7.780 -0.767 1.00 98.19 82 ILE A CA 1
ATOM 682 C C . ILE A 1 82 ? 1.845 -7.864 -2.287 1.00 98.19 82 ILE A C 1
ATOM 684 O O . ILE A 1 82 ? 2.829 -8.017 -3.013 1.00 98.19 82 ILE A O 1
ATOM 688 N N . ALA A 1 83 ? 0.610 -7.732 -2.780 1.00 98.06 83 ALA A N 1
ATOM 689 C CA . ALA A 1 83 ? 0.311 -7.745 -4.207 1.00 98.06 83 ALA A CA 1
ATOM 690 C C . ALA A 1 83 ? 1.001 -6.584 -4.941 1.00 98.06 83 ALA A C 1
ATOM 692 O O . ALA A 1 83 ? 1.645 -6.815 -5.963 1.00 98.06 83 ALA A O 1
ATOM 693 N N . LEU A 1 84 ? 0.957 -5.365 -4.398 1.00 98.06 84 LEU A N 1
ATOM 694 C CA . LEU A 1 84 ? 1.686 -4.206 -4.918 1.00 98.06 84 LEU A CA 1
ATOM 695 C C . LEU A 1 84 ? 3.199 -4.448 -4.930 1.00 98.06 84 LEU A C 1
ATOM 697 O O . LEU A 1 84 ? 3.847 -4.181 -5.941 1.00 98.06 84 LEU A O 1
ATOM 701 N N . GLY A 1 85 ? 3.762 -5.009 -3.856 1.00 97.50 85 GLY A N 1
ATOM 702 C CA . GLY A 1 85 ? 5.178 -5.386 -3.810 1.00 97.50 85 GLY A CA 1
ATOM 703 C C . GLY A 1 85 ? 5.556 -6.396 -4.897 1.00 97.50 85 GLY A C 1
ATOM 704 O O . GLY A 1 85 ? 6.532 -6.200 -5.620 1.00 97.50 85 GLY A O 1
ATOM 705 N N . TYR A 1 86 ? 4.749 -7.442 -5.080 1.00 97.44 86 TYR A N 1
ATOM 706 C CA . TYR A 1 86 ? 4.953 -8.431 -6.139 1.00 97.44 86 TYR A CA 1
ATOM 707 C C . TYR A 1 86 ? 4.850 -7.809 -7.537 1.00 97.44 86 TYR 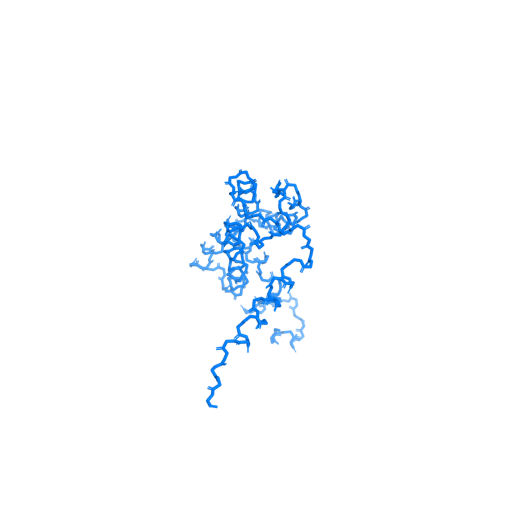A C 1
ATOM 709 O O . TYR A 1 86 ? 5.710 -8.037 -8.390 1.00 97.44 86 TYR A O 1
ATOM 717 N N . LEU A 1 87 ? 3.814 -7.004 -7.774 1.00 97.44 87 LEU A N 1
ATOM 718 C CA . LEU A 1 87 ? 3.575 -6.359 -9.060 1.00 97.44 87 LEU A CA 1
ATOM 719 C C . LEU A 1 87 ? 4.651 -5.320 -9.392 1.00 97.44 87 LEU A C 1
ATOM 721 O O . LEU A 1 87 ? 4.963 -5.151 -10.567 1.00 97.44 87 LEU A O 1
ATOM 725 N N . GLY A 1 88 ? 5.262 -4.679 -8.393 1.00 96.12 88 GLY A N 1
ATOM 726 C CA . GLY A 1 88 ? 6.390 -3.763 -8.582 1.00 96.12 88 GLY A CA 1
ATOM 727 C C . GLY A 1 88 ? 7.642 -4.441 -9.144 1.00 96.12 88 GLY A C 1
ATOM 728 O O . GLY A 1 88 ? 8.392 -3.806 -9.880 1.00 96.12 88 GLY A O 1
ATOM 729 N N . ALA A 1 89 ? 7.837 -5.735 -8.872 1.00 95.38 89 ALA A N 1
ATOM 730 C CA . ALA A 1 89 ? 8.945 -6.525 -9.419 1.00 95.38 89 ALA A CA 1
ATOM 731 C C . ALA A 1 89 ? 8.669 -7.121 -10.811 1.00 95.38 89 ALA A C 1
ATOM 733 O O . ALA A 1 89 ? 9.569 -7.697 -11.423 1.00 95.38 89 ALA A O 1
ATOM 734 N N . LYS A 1 90 ? 7.430 -7.052 -11.315 1.00 94.94 90 LYS A N 1
ATOM 735 C CA . LYS A 1 90 ? 7.079 -7.572 -12.648 1.00 94.94 90 LYS A CA 1
ATOM 736 C C . LYS A 1 90 ? 7.297 -6.526 -13.737 1.00 94.94 90 LYS A C 1
ATOM 738 O O . LYS A 1 90 ? 7.334 -5.345 -13.419 1.00 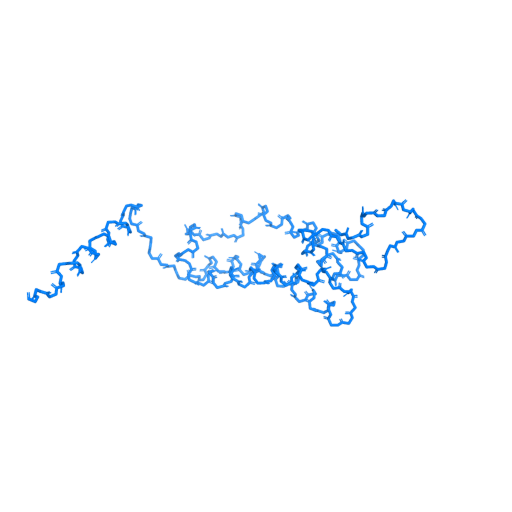94.94 90 LYS A O 1
ATOM 743 N N . PRO A 1 91 ? 7.408 -6.894 -15.020 1.00 92.50 91 PRO A N 1
ATOM 744 C CA . PRO A 1 91 ? 7.400 -5.919 -16.112 1.00 92.50 91 PRO A CA 1
ATOM 745 C C . PRO A 1 91 ? 6.102 -5.097 -16.127 1.00 92.50 91 PRO A C 1
ATOM 747 O O . PRO A 1 91 ? 5.035 -5.617 -15.794 1.00 92.50 91 PRO A O 1
ATOM 750 N N . ALA A 1 92 ? 6.181 -3.816 -16.494 1.00 90.56 92 ALA A N 1
ATOM 751 C CA . ALA A 1 92 ? 5.024 -2.917 -16.577 1.00 90.56 92 ALA A CA 1
ATOM 752 C C . ALA A 1 92 ? 4.252 -3.111 -17.895 1.00 90.56 92 ALA A C 1
ATOM 754 O O . ALA A 1 92 ? 4.010 -2.161 -18.635 1.00 90.56 92 ALA A O 1
ATOM 755 N N . GLU A 1 93 ? 3.879 -4.354 -18.198 1.00 92.19 93 GLU A N 1
ATOM 756 C CA . GLU A 1 93 ? 3.276 -4.739 -19.475 1.00 92.19 93 GLU A CA 1
ATOM 757 C C . GLU A 1 93 ? 2.076 -5.675 -19.280 1.00 92.19 93 GLU A C 1
ATOM 759 O O . GLU A 1 93 ? 1.969 -6.400 -18.284 1.00 92.19 93 GLU A O 1
ATOM 764 N N . GLY A 1 94 ? 1.154 -5.654 -20.247 1.00 94.31 94 GLY A N 1
ATOM 765 C CA . GLY A 1 94 ? 0.009 -6.562 -20.307 1.00 94.31 94 GLY A CA 1
ATOM 766 C C . GLY A 1 94 ? -0.850 -6.559 -19.038 1.00 94.31 94 GLY A C 1
ATOM 767 O O . GLY A 1 94 ? -1.281 -5.510 -18.551 1.00 94.31 94 GLY A O 1
ATOM 768 N N . ILE A 1 95 ? -1.104 -7.756 -18.499 1.00 96.12 95 ILE A N 1
ATOM 769 C CA . ILE A 1 95 ? -1.988 -7.955 -17.341 1.00 96.12 95 ILE A CA 1
ATOM 770 C C . ILE A 1 95 ? -1.450 -7.308 -16.058 1.00 96.12 95 ILE A C 1
ATOM 772 O O . ILE A 1 95 ? -2.237 -6.866 -15.223 1.00 96.12 95 ILE A O 1
ATOM 776 N N . TYR A 1 96 ? -0.127 -7.194 -15.904 1.00 96.38 96 TYR A N 1
ATOM 777 C CA . TYR A 1 96 ? 0.470 -6.653 -14.682 1.00 96.38 96 TYR A CA 1
ATOM 778 C C . TYR A 1 96 ? 0.133 -5.177 -14.479 1.00 96.38 96 TYR A C 1
ATOM 780 O O . TYR A 1 96 ? -0.105 -4.771 -13.347 1.00 96.38 96 TYR A O 1
ATOM 788 N N . VAL A 1 97 ? 0.019 -4.392 -15.556 1.00 95.94 97 VAL A N 1
ATOM 789 C CA . VAL A 1 97 ? -0.400 -2.982 -15.474 1.00 95.94 97 VAL A CA 1
ATOM 790 C C . VAL A 1 97 ? -1.831 -2.867 -14.963 1.00 95.94 97 VAL A C 1
ATOM 792 O O . VAL A 1 97 ? -2.119 -2.047 -14.094 1.00 95.94 97 VAL A O 1
ATOM 795 N N . VAL A 1 98 ? -2.734 -3.699 -15.487 1.00 97.00 98 VAL A N 1
ATOM 796 C CA . VAL A 1 98 ? -4.142 -3.704 -15.071 1.00 97.00 98 VAL A CA 1
ATOM 797 C C . VAL A 1 98 ? -4.254 -4.101 -13.603 1.00 97.00 98 VAL A C 1
ATOM 799 O O . VAL A 1 98 ? -4.920 -3.407 -12.838 1.00 97.00 98 VAL A O 1
ATOM 802 N N . LEU A 1 99 ? -3.542 -5.151 -13.187 1.00 97.81 99 LEU A N 1
ATOM 803 C CA . LEU A 1 99 ? -3.502 -5.569 -11.787 1.00 97.81 99 LEU A CA 1
ATOM 804 C C . LEU A 1 99 ? -2.933 -4.468 -10.888 1.00 97.81 99 LEU A C 1
ATOM 806 O O . LEU A 1 99 ? -3.559 -4.153 -9.883 1.00 97.81 99 LEU A O 1
ATOM 810 N N . SER A 1 100 ? -1.828 -3.817 -11.278 1.00 97.25 100 SER A N 1
ATOM 811 C CA . SER A 1 100 ? -1.253 -2.700 -10.515 1.00 97.25 100 SER A CA 1
ATOM 812 C C . SER A 1 100 ? -2.228 -1.537 -10.366 1.00 97.25 100 SER A C 1
ATOM 814 O O . SER A 1 100 ? -2.261 -0.909 -9.312 1.00 97.25 100 SER A O 1
ATOM 816 N N . ARG A 1 101 ? -3.049 -1.246 -11.382 1.00 97.75 101 ARG A N 1
ATOM 817 C CA . ARG A 1 101 ? -4.089 -0.208 -11.293 1.00 97.75 101 ARG A CA 1
ATOM 818 C C . ARG A 1 101 ? -5.195 -0.593 -10.321 1.00 97.75 101 ARG A C 1
ATOM 820 O O . ARG A 1 101 ? -5.606 0.245 -9.524 1.00 97.75 101 ARG A O 1
ATOM 827 N N . VAL A 1 102 ? -5.653 -1.843 -1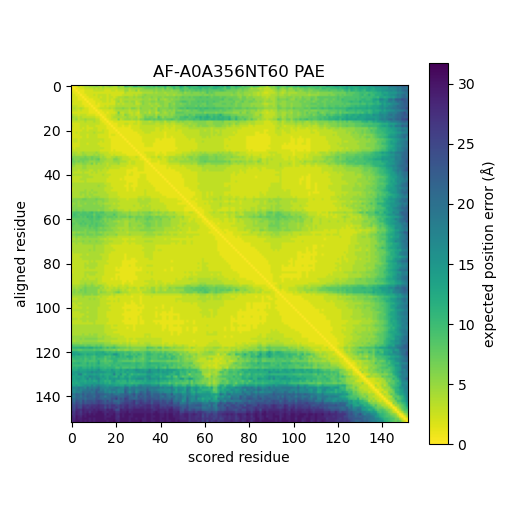0.368 1.00 98.12 102 VAL A N 1
ATOM 828 C CA . VAL A 1 102 ? -6.699 -2.351 -9.469 1.00 98.12 102 VAL A CA 1
ATOM 829 C C . VAL A 1 102 ? -6.223 -2.340 -8.018 1.00 98.12 102 VAL A C 1
ATOM 831 O O . VAL A 1 102 ? -6.926 -1.808 -7.162 1.00 98.12 102 VAL A O 1
ATOM 834 N N . THR A 1 103 ? -5.020 -2.847 -7.741 1.00 98.00 103 THR A N 1
ATOM 835 C CA . THR A 1 103 ? -4.447 -2.838 -6.386 1.00 98.00 103 THR A CA 1
ATOM 836 C C . THR A 1 103 ? -4.166 -1.412 -5.909 1.00 98.00 103 THR A C 1
ATOM 838 O O . THR A 1 103 ? -4.519 -1.049 -4.796 1.00 98.00 103 THR A O 1
ATOM 841 N N . THR A 1 104 ? -3.650 -0.529 -6.775 1.00 98.19 104 THR A N 1
ATOM 842 C CA . THR A 1 104 ? -3.491 0.902 -6.439 1.00 98.19 104 THR A CA 1
ATOM 843 C C . THR A 1 104 ? -4.828 1.550 -6.071 1.00 98.19 104 THR A C 1
ATOM 845 O O . THR A 1 104 ? -4.915 2.285 -5.087 1.00 98.19 104 THR A O 1
ATOM 848 N N . ALA A 1 105 ? -5.889 1.273 -6.833 1.00 98.25 105 ALA A N 1
ATOM 849 C CA . ALA A 1 105 ? -7.220 1.793 -6.539 1.00 98.25 105 ALA A CA 1
ATOM 850 C C . ALA A 1 105 ? -7.756 1.250 -5.207 1.00 98.25 105 ALA A C 1
ATOM 852 O O . ALA A 1 105 ? -8.308 2.018 -4.418 1.00 98.25 105 ALA A O 1
ATOM 853 N N . TRP A 1 106 ? -7.557 -0.042 -4.933 1.00 98.31 106 TRP A N 1
ATOM 854 C CA . TRP A 1 106 ? -7.934 -0.658 -3.664 1.00 98.31 106 TRP A CA 1
ATOM 855 C C . TRP A 1 106 ? -7.188 -0.041 -2.476 1.00 98.31 106 TRP A C 1
ATOM 857 O O . TRP A 1 106 ? -7.833 0.315 -1.489 1.00 98.31 106 TRP A O 1
ATOM 867 N N . TYR A 1 107 ? -5.873 0.171 -2.588 1.00 98.44 107 TYR A N 1
ATOM 868 C CA . TYR A 1 107 ? -5.056 0.830 -1.566 1.00 98.44 107 TYR A CA 1
ATOM 869 C C . TYR A 1 107 ? -5.654 2.180 -1.151 1.00 98.44 107 TYR A C 1
ATOM 871 O O . TYR A 1 107 ? -5.949 2.407 0.023 1.00 98.44 107 TYR A O 1
ATOM 879 N N . PHE A 1 108 ? -5.915 3.072 -2.112 1.00 98.31 108 PHE A N 1
ATOM 880 C CA . PHE A 1 108 ? -6.498 4.383 -1.806 1.00 98.31 108 PHE A CA 1
ATOM 881 C C . PHE A 1 108 ? -7.951 4.294 -1.334 1.00 98.31 108 PHE A C 1
ATOM 883 O O . PHE A 1 108 ? -8.335 5.023 -0.417 1.00 98.31 108 PHE A O 1
ATOM 890 N N . MET A 1 109 ? -8.754 3.395 -1.909 1.00 97.94 109 MET A N 1
ATOM 891 C CA . MET A 1 109 ? -10.134 3.159 -1.480 1.00 97.94 109 MET A CA 1
ATOM 892 C C . MET A 1 109 ? -10.196 2.699 -0.021 1.00 97.94 109 MET A C 1
ATOM 894 O O . MET A 1 109 ? -11.064 3.162 0.722 1.00 97.94 109 MET A O 1
ATOM 898 N N . HIS A 1 110 ? -9.261 1.848 0.411 1.00 97.44 110 HIS A N 1
ATOM 899 C CA . HIS A 1 110 ? -9.160 1.411 1.797 1.00 97.44 110 HIS A CA 1
ATOM 900 C C . HIS A 1 110 ? -9.058 2.609 2.745 1.00 97.44 110 HIS A C 1
ATOM 902 O O . HIS A 1 110 ? -9.887 2.761 3.643 1.00 97.44 110 HIS A O 1
ATOM 908 N N . PHE A 1 111 ? -8.091 3.494 2.513 1.00 97.19 111 PHE A N 1
ATOM 909 C CA . PHE A 1 111 ? -7.859 4.626 3.403 1.00 97.19 111 PHE A CA 1
ATOM 910 C C . PHE A 1 111 ? -8.920 5.722 3.285 1.00 97.19 111 PHE A C 1
ATOM 912 O O . PHE A 1 111 ? -9.422 6.196 4.300 1.00 97.19 111 PHE A O 1
ATOM 919 N N . LEU A 1 112 ? -9.258 6.143 2.066 1.00 97.25 112 LEU A N 1
ATOM 920 C CA . LEU A 1 112 ? -10.061 7.349 1.843 1.00 97.25 112 LEU A CA 1
ATOM 921 C C . LEU A 1 112 ? -11.570 7.106 1.927 1.00 97.25 112 LEU A C 1
ATOM 923 O O . LEU A 1 112 ? -12.318 8.048 2.176 1.00 97.25 112 LEU A O 1
ATOM 927 N N . ILE A 1 113 ? -12.022 5.869 1.708 1.00 96.25 113 ILE A N 1
ATOM 928 C CA . ILE A 1 113 ? -13.450 5.531 1.661 1.00 96.25 113 ILE A CA 1
ATOM 929 C C . ILE A 1 113 ? -13.788 4.527 2.759 1.00 96.25 113 ILE A C 1
ATOM 931 O O . ILE A 1 113 ? -14.625 4.811 3.614 1.00 96.25 113 ILE A O 1
ATOM 935 N N . ILE A 1 114 ? -13.136 3.363 2.763 1.00 95.56 114 ILE A N 1
ATOM 936 C CA . ILE A 1 114 ? -13.518 2.243 3.631 1.00 95.56 114 ILE A CA 1
ATOM 937 C C . ILE A 1 114 ? -13.285 2.584 5.104 1.00 95.56 114 ILE A C 1
ATOM 939 O O . ILE A 1 114 ? -14.185 2.368 5.911 1.00 95.56 114 ILE A O 1
ATOM 943 N N . LEU A 1 115 ? -12.127 3.140 5.472 1.00 94.19 115 LEU A N 1
ATOM 944 C CA . LEU A 1 115 ? -11.833 3.489 6.867 1.00 94.19 115 LEU A CA 1
ATOM 945 C C . LEU A 1 115 ? -12.840 4.494 7.467 1.00 94.19 115 LEU A C 1
ATOM 947 O O . LEU A 1 115 ? -13.431 4.163 8.503 1.00 94.19 115 LEU A O 1
ATOM 951 N N . PRO A 1 116 ? -13.123 5.655 6.835 1.00 94.56 116 PRO A N 1
ATOM 952 C CA . PRO A 1 116 ? -14.167 6.562 7.307 1.00 94.56 116 PRO A CA 1
ATOM 953 C C . PRO A 1 116 ? -15.537 5.893 7.407 1.00 94.56 116 PRO A C 1
ATOM 955 O O . PRO A 1 116 ? -16.237 6.073 8.402 1.00 94.56 116 PRO A O 1
ATOM 958 N N . LEU A 1 117 ? -15.910 5.079 6.418 1.00 94.19 117 LEU A N 1
ATOM 959 C CA . LEU A 1 117 ? -17.223 4.440 6.362 1.00 94.19 117 LEU A CA 1
ATOM 960 C C . LEU A 1 117 ? -17.404 3.381 7.460 1.00 94.19 117 LEU A C 1
ATOM 962 O O . LEU A 1 117 ? -18.430 3.340 8.141 1.00 94.19 117 LEU A O 1
ATOM 966 N N . LEU A 1 118 ? -16.381 2.553 7.682 1.00 92.38 118 LEU A N 1
ATOM 967 C CA . LEU A 1 118 ? -16.375 1.541 8.737 1.00 92.38 118 LEU A CA 1
ATOM 968 C C . LEU A 1 118 ? -16.467 2.162 10.124 1.00 92.38 118 LEU A C 1
ATOM 970 O O . LEU A 1 118 ? -17.128 1.599 10.991 1.00 92.38 118 LEU A O 1
ATOM 974 N N . SER A 1 119 ? -15.839 3.320 10.334 1.00 88.12 119 SER A N 1
ATOM 975 C CA . SER A 1 119 ? -15.910 4.016 11.620 1.00 88.12 119 SER A CA 1
ATOM 976 C C . SER A 1 119 ? -17.336 4.417 12.019 1.00 88.12 119 SER A C 1
ATOM 978 O O . SER A 1 119 ? -17.612 4.552 13.208 1.00 88.12 119 SER A O 1
ATOM 980 N N . VAL A 1 120 ? -18.241 4.556 11.042 1.00 89.00 120 VAL A N 1
ATOM 981 C CA . VAL A 1 120 ? -19.644 4.934 11.259 1.00 89.00 120 VAL A CA 1
ATOM 982 C C . VAL A 1 120 ? -20.547 3.708 11.406 1.00 89.00 120 VAL A C 1
ATOM 984 O O . VAL A 1 120 ? -21.423 3.700 12.266 1.00 89.00 120 VAL A O 1
ATOM 987 N N . PHE A 1 121 ? -20.360 2.677 10.576 1.00 89.62 121 PHE A N 1
ATOM 988 C CA . PHE A 1 121 ? -21.305 1.554 10.505 1.00 89.62 121 PHE A CA 1
ATOM 989 C C . PHE A 1 121 ? -20.934 0.330 11.342 1.00 89.62 121 PHE A C 1
ATOM 991 O O . PHE A 1 121 ? -21.782 -0.532 11.571 1.00 89.62 121 PHE A O 1
ATOM 998 N N . GLU A 1 122 ? -19.679 0.190 11.759 1.00 89.88 122 GLU A N 1
ATOM 999 C CA . GLU A 1 122 ? -19.233 -1.034 12.414 1.00 89.88 122 GLU A CA 1
ATOM 1000 C C . GLU A 1 122 ? -19.787 -1.167 13.841 1.00 89.88 122 GLU A C 1
ATOM 1002 O O . GLU A 1 122 ? -19.501 -0.365 14.731 1.00 89.88 122 GLU A O 1
ATOM 1007 N N . THR A 1 123 ? -20.507 -2.261 14.100 1.00 88.81 123 THR A N 1
ATOM 1008 C CA . THR A 1 123 ? -20.880 -2.660 15.460 1.00 88.81 123 THR A CA 1
ATOM 1009 C C . THR A 1 123 ? -19.681 -3.274 16.171 1.00 88.81 123 THR A C 1
ATOM 1011 O O . THR A 1 123 ? -19.141 -4.305 15.755 1.00 88.81 123 THR A O 1
ATOM 1014 N N . THR A 1 124 ? -19.272 -2.648 17.265 1.00 89.56 124 THR A N 1
ATOM 1015 C CA . THR A 1 124 ? -18.063 -3.015 17.992 1.00 89.56 124 THR A CA 1
ATOM 1016 C C . THR A 1 124 ? -18.306 -4.028 19.110 1.00 89.56 124 THR A C 1
ATOM 1018 O O . THR A 1 124 ? -19.394 -4.120 19.676 1.00 89.56 124 THR A O 1
ATOM 1021 N N . LYS A 1 125 ? -17.271 -4.808 19.445 1.00 89.12 125 LYS A N 1
ATOM 1022 C CA . LYS A 1 125 ? -17.286 -5.706 20.609 1.00 89.12 125 LYS A CA 1
ATOM 1023 C C . LYS A 1 125 ? -17.000 -4.921 21.895 1.00 89.12 125 LYS A C 1
ATOM 1025 O O . LYS A 1 1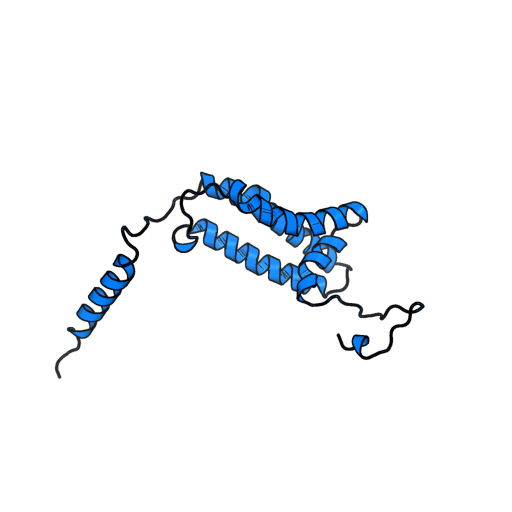25 ? -16.219 -3.968 21.850 1.00 89.12 125 LYS A O 1
ATOM 1030 N N . PRO A 1 126 ? -17.559 -5.343 23.044 1.00 88.12 126 PRO A N 1
ATOM 1031 C CA . PRO A 1 126 ? -17.292 -4.686 24.315 1.00 88.12 126 PRO A CA 1
ATOM 1032 C C . PRO A 1 126 ? -15.809 -4.790 24.681 1.00 88.12 126 PRO A C 1
ATOM 1034 O O . PRO A 1 126 ? -15.167 -5.826 24.487 1.00 88.12 126 PRO A O 1
ATOM 1037 N N . LEU A 1 127 ? -15.279 -3.693 25.216 1.00 88.62 127 LEU A N 1
ATOM 1038 C CA . LEU A 1 127 ? -13.929 -3.636 25.760 1.00 88.62 127 LEU A CA 1
ATOM 1039 C C . LEU A 1 127 ? -13.905 -4.255 27.166 1.00 88.62 127 LEU A C 1
ATOM 1041 O O . LEU A 1 127 ? -14.879 -4.099 27.907 1.00 88.62 127 LEU A O 1
ATOM 1045 N N . PRO A 1 128 ? -12.809 -4.931 27.558 1.00 89.38 128 PRO A N 1
ATOM 1046 C CA . PRO A 1 128 ? -12.624 -5.344 28.943 1.00 89.38 128 PRO A CA 1
ATOM 1047 C C . PRO A 1 128 ? -12.553 -4.106 29.847 1.00 89.38 128 PRO A C 1
ATOM 1049 O O . PRO A 1 128 ? -12.036 -3.058 29.447 1.00 89.38 128 PRO A O 1
ATOM 1052 N N . LYS A 1 129 ? -13.060 -4.230 31.073 1.00 87.06 129 LYS A N 1
ATOM 1053 C CA . LYS A 1 129 ? -13.090 -3.155 32.074 1.00 87.06 129 LYS A CA 1
ATOM 1054 C C . LYS A 1 129 ? -11.692 -2.818 32.587 1.00 87.06 129 LYS A C 1
ATOM 1056 O O . LYS A 1 129 ? -11.452 -1.694 33.019 1.00 87.06 129 LYS A O 1
ATOM 1061 N N . SER A 1 130 ? -10.770 -3.779 32.545 1.00 89.25 130 SER A N 1
ATOM 1062 C CA . SER A 1 130 ? -9.368 -3.578 32.909 1.00 89.25 130 SER A CA 1
ATOM 1063 C C . SER A 1 130 ? -8.422 -4.414 32.045 1.00 89.25 130 SER A C 1
ATOM 1065 O O . SER A 1 130 ? -8.810 -5.384 31.397 1.00 89.25 130 SER A O 1
ATOM 1067 N N . ILE A 1 131 ? -7.137 -4.056 32.064 1.00 87.19 131 ILE A N 1
ATOM 1068 C CA . ILE A 1 131 ? -6.080 -4.788 31.346 1.00 87.19 131 ILE A CA 1
ATOM 1069 C C . ILE A 1 131 ? -5.871 -6.195 31.941 1.00 87.19 131 ILE A C 1
ATOM 1071 O O . ILE A 1 131 ? -5.491 -7.120 31.225 1.00 87.19 131 ILE A O 1
ATOM 1075 N N . SER A 1 132 ? -6.133 -6.376 33.241 1.00 88.12 132 SER A N 1
ATOM 1076 C CA . SER A 1 132 ? -5.925 -7.642 33.956 1.00 88.12 132 SER A CA 1
ATOM 1077 C C . SER A 1 132 ? -7.057 -8.651 33.764 1.00 88.12 132 SER A C 1
ATOM 1079 O O . SER A 1 132 ? -6.815 -9.854 33.829 1.00 88.12 132 SER A O 1
ATOM 1081 N N . GLU A 1 133 ? -8.275 -8.191 33.485 1.00 87.50 133 GLU A N 1
ATOM 1082 C CA . GLU A 1 133 ? -9.462 -9.031 33.293 1.00 87.50 133 GLU A CA 1
ATOM 1083 C C . GLU A 1 133 ? -9.273 -10.189 32.285 1.00 87.50 133 GLU A C 1
ATOM 1085 O O . GLU A 1 133 ? -9.547 -11.335 32.657 1.00 87.50 133 GLU A O 1
ATOM 1090 N N . PRO A 1 134 ? -8.752 -9.987 31.053 1.00 82.06 134 PRO A N 1
ATOM 1091 C CA . PRO A 1 134 ? -8.532 -11.090 30.110 1.00 82.06 134 PRO A CA 1
ATOM 1092 C C . PRO A 1 134 ? -7.484 -12.111 30.586 1.00 82.06 134 PRO A C 1
ATOM 1094 O O . PRO A 1 134 ? -7.541 -13.273 30.195 1.00 82.06 134 PRO A O 1
ATOM 1097 N N . VAL A 1 135 ? -6.533 -11.707 31.436 1.00 83.94 135 VAL A N 1
ATOM 1098 C CA . VAL A 1 135 ? -5.505 -12.608 31.988 1.00 83.94 135 VAL A CA 1
ATOM 1099 C C . VAL A 1 135 ? -6.068 -13.418 33.155 1.00 83.94 135 VAL A C 1
ATOM 1101 O O . VAL A 1 135 ? -5.844 -14.625 33.241 1.00 83.94 135 VAL A O 1
ATOM 1104 N N . LEU A 1 136 ? -6.808 -12.762 34.052 1.00 84.69 136 LEU A N 1
ATOM 1105 C CA . LEU A 1 136 ? -7.408 -13.395 35.227 1.00 84.69 136 LEU A CA 1
ATOM 1106 C C . LEU A 1 136 ? -8.516 -14.377 34.837 1.00 84.69 136 LEU A C 1
ATOM 1108 O O . LEU A 1 136 ? -8.548 -15.490 35.358 1.00 84.69 136 LEU A O 1
ATOM 1112 N N . SER A 1 137 ? -9.366 -14.009 33.876 1.00 79.06 137 SER A N 1
ATOM 1113 C CA . SER A 1 137 ? -10.393 -14.907 33.328 1.00 79.06 137 SER A CA 1
ATOM 1114 C C . SER A 1 137 ? -9.783 -16.145 32.662 1.00 79.06 137 SER A C 1
ATOM 1116 O O . SER A 1 137 ? -10.226 -17.259 32.933 1.00 79.06 137 SER A O 1
ATOM 1118 N N . ALA A 1 138 ? -8.711 -15.990 31.876 1.00 77.06 138 ALA A N 1
ATOM 1119 C CA . ALA A 1 138 ? -8.002 -17.118 31.267 1.00 77.06 138 ALA A CA 1
ATOM 1120 C C . ALA A 1 138 ? -7.333 -18.038 32.309 1.00 77.06 138 ALA A C 1
ATOM 1122 O O . ALA A 1 138 ? -7.398 -19.261 32.187 1.00 77.06 138 ALA A O 1
ATOM 1123 N N . ARG A 1 139 ? -6.720 -17.470 33.360 1.00 70.75 139 ARG A N 1
ATOM 1124 C CA . ARG A 1 139 ? -6.144 -18.253 34.469 1.00 70.75 139 ARG A CA 1
ATOM 1125 C C . ARG A 1 139 ? -7.208 -19.017 35.250 1.00 70.75 139 ARG A C 1
ATOM 1127 O O . ARG A 1 139 ? -6.993 -20.185 35.549 1.00 70.75 139 ARG A O 1
ATOM 1134 N N . SER A 1 140 ? -8.339 -18.382 35.552 1.00 72.38 140 SER A N 1
ATOM 1135 C CA . SER A 1 140 ? -9.467 -19.031 36.230 1.00 72.38 140 SER A CA 1
ATOM 1136 C C . SER A 1 140 ? -10.029 -20.188 35.399 1.00 72.38 140 SER A C 1
ATOM 1138 O O . SER A 1 140 ? -10.225 -21.277 35.934 1.00 72.38 140 SER A O 1
ATOM 1140 N N . HIS A 1 141 ? -10.193 -19.993 34.088 1.00 72.00 141 HIS A N 1
ATOM 1141 C CA . HIS A 1 141 ? -10.636 -21.046 33.176 1.00 72.00 141 HIS A CA 1
ATOM 1142 C C . HIS A 1 141 ? -9.658 -22.234 33.151 1.00 72.00 141 HIS A C 1
ATOM 1144 O O . HIS A 1 141 ? -10.069 -23.380 33.311 1.00 72.00 141 HIS A O 1
ATOM 1150 N N . ASN A 1 142 ? -8.353 -21.981 33.019 1.00 71.50 142 ASN A N 1
ATOM 1151 C CA . ASN A 1 142 ? -7.346 -23.049 32.997 1.00 71.50 142 ASN A CA 1
ATOM 1152 C C . ASN A 1 142 ? -7.199 -23.768 34.350 1.00 71.50 142 ASN A C 1
ATOM 1154 O O . ASN A 1 142 ? -6.974 -24.975 34.371 1.00 71.50 142 ASN A O 1
ATOM 1158 N N . ALA A 1 143 ? -7.359 -23.057 35.470 1.00 69.81 143 ALA A N 1
ATOM 1159 C CA . ALA A 1 143 ? -7.356 -23.659 36.803 1.00 69.81 143 ALA A CA 1
ATOM 1160 C C . ALA A 1 143 ? -8.565 -24.587 37.027 1.00 69.81 143 ALA A C 1
ATOM 1162 O O . ALA A 1 143 ? -8.407 -25.649 37.624 1.00 69.81 143 ALA A O 1
ATOM 1163 N N . GLY A 1 144 ? -9.745 -24.230 36.503 1.00 60.12 144 GLY A N 1
ATOM 1164 C CA . GLY A 1 144 ? -10.941 -25.078 36.562 1.00 60.12 144 GLY A CA 1
ATOM 1165 C C . GLY A 1 144 ? -10.840 -26.342 35.699 1.00 60.12 144 GLY A C 1
ATOM 1166 O O . GLY A 1 144 ? -11.263 -27.410 36.128 1.00 60.12 144 GLY A O 1
ATOM 1167 N N . VAL A 1 145 ? -10.215 -26.255 34.518 1.00 60.12 145 VAL A N 1
ATOM 1168 C CA . VAL A 1 145 ? -9.984 -27.418 33.635 1.00 60.12 145 VAL A CA 1
ATOM 1169 C C . VAL A 1 145 ? -8.952 -28.386 34.232 1.00 60.12 145 VAL A C 1
ATOM 1171 O O . VAL A 1 145 ? -9.122 -29.598 34.135 1.00 60.12 145 VAL A O 1
ATOM 1174 N N . GLY A 1 146 ? -7.914 -27.876 34.906 1.00 58.09 146 GLY A N 1
ATOM 1175 C CA . GLY A 1 146 ? -6.901 -28.707 35.569 1.00 58.09 146 GLY A CA 1
ATOM 1176 C C . GLY A 1 146 ? -7.404 -29.481 36.796 1.00 58.09 146 GLY A C 1
ATOM 1177 O O . GLY A 1 146 ? -6.800 -30.483 37.162 1.00 58.09 146 GLY A O 1
ATOM 1178 N N . GLN A 1 147 ? -8.513 -29.057 37.413 1.00 54.69 147 GLN A N 1
ATOM 1179 C CA . GLN A 1 147 ? -9.138 -29.755 38.548 1.00 54.69 147 GLN A CA 1
ATOM 1180 C C . GLN A 1 147 ? -10.146 -30.843 38.130 1.00 54.69 147 GLN A C 1
ATOM 1182 O O . GLN A 1 147 ? -10.607 -31.589 38.987 1.00 54.69 147 GLN A O 1
ATOM 1187 N N . MET A 1 148 ? -10.478 -30.958 36.838 1.00 54.31 148 MET A N 1
ATOM 1188 C CA . MET A 1 148 ? -11.406 -31.967 36.297 1.00 54.31 148 MET A CA 1
ATOM 1189 C C . MET A 1 148 ? -10.704 -33.162 35.620 1.00 54.31 148 MET A C 1
ATOM 1191 O O . MET A 1 148 ? -11.375 -33.984 34.999 1.00 54.31 148 MET A O 1
ATOM 1195 N N . ALA A 1 149 ? -9.374 -33.284 35.718 1.00 54.12 149 ALA A N 1
ATOM 1196 C CA . ALA A 1 149 ? -8.670 -34.481 35.250 1.00 54.12 149 ALA A CA 1
ATOM 1197 C C . ALA A 1 149 ? -9.056 -35.693 36.129 1.00 54.12 149 ALA A C 1
ATOM 1199 O O . ALA A 1 149 ? -9.032 -35.564 37.356 1.00 54.12 149 ALA A O 1
ATOM 1200 N N . PRO A 1 150 ? -9.446 -36.844 35.545 1.00 51.34 150 PRO A N 1
ATOM 1201 C CA . PRO A 1 150 ? -9.940 -37.978 36.316 1.00 51.34 150 PRO A CA 1
ATOM 1202 C C . PRO A 1 150 ? -8.808 -38.573 37.157 1.00 51.34 150 PRO A C 1
ATOM 1204 O O . PRO A 1 150 ? -7.706 -38.799 36.662 1.00 51.34 150 PRO A O 1
ATOM 1207 N N . ALA A 1 151 ? -9.093 -38.811 38.436 1.00 56.12 151 ALA A N 1
ATOM 1208 C CA . ALA A 1 151 ? -8.290 -39.701 39.257 1.00 56.12 151 ALA A CA 1
ATOM 1209 C C . ALA A 1 151 ? -8.557 -41.137 38.776 1.00 56.12 151 ALA A C 1
ATOM 1211 O O . ALA A 1 151 ? -9.678 -41.625 38.932 1.00 56.12 151 ALA A O 1
ATOM 1212 N N . GLU A 1 152 ? -7.564 -41.753 38.130 1.00 44.53 152 GLU A N 1
ATOM 1213 C CA . GLU A 1 152 ? -7.474 -43.213 37.967 1.00 44.53 152 GLU A CA 1
ATOM 1214 C C . GLU A 1 152 ? -7.073 -43.883 39.287 1.00 44.53 152 GLU A C 1
ATOM 1216 O O . GLU A 1 152 ? -6.249 -43.291 40.027 1.00 44.53 152 GLU A O 1
#

Radius of gyration: 23.18 Å; Cα contacts (8 Å, |Δi|>4): 126; chains: 1; bounding box: 52×57×60 Å

Mean predicted aligned error: 6.77 Å

Secondary structure (DSSP, 8-state):
-GGGGSPP-TT---TT----GGGHHHHHHHHHSSSHHHHHHHHHHHHHHHHTHHHH---S---GGG-HHHHHHHHHHHHHHHHHHHHHTS-SSTHHHHHHHHHHHHHHHIIIIIHHHHHHHPPPPPPPSSSSHHHHHHHHHHHHHHT-S---